Protein AF-0000000079122696 (afdb_homodimer)

Structure (mmCIF, N/CA/C/O backbone):
data_AF-0000000079122696-model_v1
#
loop_
_entity.id
_entity.type
_entity.pdbx_description
1 polymer 'Eph LBD domain-containing protein'
#
loop_
_atom_site.group_PDB
_atom_site.id
_atom_site.type_symbol
_atom_site.label_atom_id
_atom_site.label_alt_id
_atom_site.label_comp_id
_atom_site.label_asym_id
_atom_site.label_entity_id
_atom_site.label_seq_id
_atom_site.pdbx_PDB_ins_code
_atom_site.Cartn_x
_atom_site.Cartn_y
_atom_site.Cartn_z
_atom_site.occupancy
_atom_site.B_iso_or_equiv
_atom_site.auth_seq_id
_atom_site.auth_comp_id
_atom_site.auth_asym_id
_atom_site.auth_atom_id
_atom_site.pdbx_PDB_model_num
ATOM 1 N N . MET A 1 1 ? 26.297 6.941 8.219 1 24 1 MET A N 1
ATOM 2 C CA . MET A 1 1 ? 25.906 6.105 7.086 1 24 1 MET A CA 1
ATOM 3 C C . MET A 1 1 ? 24.516 6.5 6.582 1 24 1 MET A C 1
ATOM 5 O O . MET A 1 1 ? 23.547 6.477 7.336 1 24 1 MET A O 1
ATOM 9 N N . ASN A 1 2 ? 24.453 7.504 5.629 1 24.64 2 ASN A N 1
ATOM 10 C CA . ASN A 1 2 ? 23.391 8.242 4.957 1 24.64 2 ASN A CA 1
ATOM 11 C C . ASN A 1 2 ? 22.547 7.336 4.062 1 24.64 2 ASN A C 1
ATOM 13 O O . ASN A 1 2 ? 23 6.922 2.992 1 24.64 2 ASN A O 1
ATOM 17 N N . THR A 1 3 ? 22.078 6.203 4.34 1 30.48 3 THR A N 1
ATOM 18 C CA . THR A 1 3 ? 21.516 5.258 3.385 1 30.48 3 THR A CA 1
ATOM 19 C C . THR A 1 3 ? 20.531 5.957 2.447 1 30.48 3 THR A C 1
ATOM 21 O O . THR A 1 3 ? 19.328 5.977 2.701 1 30.48 3 THR A O 1
ATOM 24 N N . LYS A 1 4 ? 20.938 7.277 1.917 1 33.66 4 LYS A N 1
ATOM 25 C CA . LYS A 1 4 ? 20.25 7.809 0.749 1 33.66 4 LYS A CA 1
ATOM 26 C C . LYS A 1 4 ? 20.297 6.828 -0.418 1 33.66 4 LYS A C 1
ATOM 28 O O . LYS A 1 4 ? 21.359 6.641 -1.029 1 33.66 4 LYS A O 1
ATOM 33 N N . LEU A 1 5 ? 20.094 5.531 -0.487 1 34.66 5 LEU A N 1
ATOM 34 C CA . LEU A 1 5 ? 20.203 4.684 -1.671 1 34.66 5 LEU A CA 1
ATOM 35 C C . LEU A 1 5 ? 19.719 5.418 -2.912 1 34.66 5 LEU A C 1
ATOM 37 O O . LEU A 1 5 ? 18.625 6.004 -2.9 1 34.66 5 LEU A O 1
ATOM 41 N N . GLU A 1 6 ? 20.516 5.883 -3.822 1 36.12 6 GLU A N 1
ATOM 42 C CA . GLU A 1 6 ? 20.406 6.406 -5.18 1 36.12 6 GLU A CA 1
ATOM 43 C C . GLU A 1 6 ? 19.281 5.703 -5.945 1 36.12 6 GLU A C 1
ATOM 45 O O . GLU A 1 6 ? 19.547 4.844 -6.789 1 36.12 6 GLU A O 1
ATOM 50 N N . THR A 1 7 ? 18.547 4.723 -5.387 1 39.38 7 THR A N 1
ATOM 51 C CA . THR A 1 7 ? 17.781 3.887 -6.301 1 39.38 7 THR A CA 1
ATOM 52 C C . THR A 1 7 ? 17.047 4.742 -7.332 1 39.38 7 THR A C 1
ATOM 54 O O . THR A 1 7 ? 16.516 5.805 -7 1 39.38 7 THR A O 1
ATOM 57 N N . SER A 1 8 ? 17.625 4.914 -8.422 1 39.41 8 SER A N 1
ATOM 58 C CA . SER A 1 8 ? 16.875 5.336 -9.602 1 39.41 8 SER A CA 1
ATOM 59 C C . SER A 1 8 ? 15.383 5.109 -9.406 1 39.41 8 SER A C 1
ATOM 61 O O . SER A 1 8 ? 14.922 3.967 -9.367 1 39.41 8 SER A O 1
ATOM 63 N N . ASP A 1 9 ? 14.836 5.457 -8.352 1 46.56 9 ASP A N 1
ATOM 64 C CA . ASP A 1 9 ? 13.727 5.07 -7.488 1 46.56 9 ASP A CA 1
ATOM 65 C C . ASP A 1 9 ? 12.422 4.98 -8.281 1 46.56 9 ASP A C 1
ATOM 67 O O . ASP A 1 9 ? 11.836 6.008 -8.633 1 46.56 9 ASP A O 1
ATOM 71 N N . LEU A 1 10 ? 12.508 4.32 -9.414 1 51.16 10 LEU A N 1
ATOM 72 C CA . LEU A 1 10 ? 11.156 4.273 -9.961 1 51.16 10 LEU A CA 1
ATOM 73 C C . LEU A 1 10 ? 10.125 4.113 -8.844 1 51.16 10 LEU A C 1
ATOM 75 O O . LEU A 1 10 ? 9.93 3.01 -8.336 1 51.16 10 LEU A O 1
ATOM 79 N N . ARG A 1 11 ? 10.078 5.219 -8.016 1 61.59 11 ARG A N 1
ATOM 80 C CA . ARG A 1 11 ? 9.234 5.52 -6.867 1 61.59 11 ARG A CA 1
ATOM 81 C C . ARG A 1 11 ? 7.77 5.242 -7.18 1 61.59 11 ARG A C 1
ATOM 83 O O . ARG A 1 11 ? 7.383 5.148 -8.344 1 61.59 11 ARG A O 1
ATOM 90 N N . TRP A 1 12 ? 7.105 4.934 -6.242 1 83 12 TRP A N 1
ATOM 91 C CA . TRP A 1 12 ? 5.648 4.879 -6.348 1 83 12 TRP A CA 1
ATOM 92 C C . TRP A 1 12 ? 5.102 6.152 -6.98 1 83 12 TRP A C 1
ATOM 94 O O . TRP A 1 12 ? 5.703 7.223 -6.859 1 83 12 TRP A O 1
ATOM 104 N N . THR A 1 13 ? 4.113 5.941 -7.809 1 89.12 13 THR A N 1
ATOM 105 C CA . THR A 1 13 ? 3.357 7.105 -8.25 1 89.12 13 THR A CA 1
ATOM 106 C C . THR A 1 13 ? 2.521 7.676 -7.109 1 89.12 13 THR A C 1
ATOM 108 O O . THR A 1 13 ? 1.895 6.926 -6.359 1 89.12 13 THR A O 1
ATOM 111 N N . THR A 1 14 ? 2.625 8.969 -6.883 1 90.88 14 T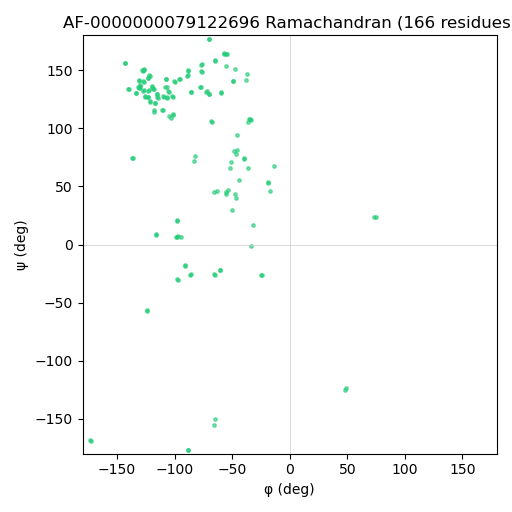HR A N 1
ATOM 112 C CA . THR A 1 14 ? 1.954 9.594 -5.746 1 90.88 14 THR A CA 1
ATOM 113 C C . THR A 1 14 ? 1.1 10.773 -6.203 1 90.88 14 THR A C 1
ATOM 115 O O . THR A 1 14 ? 1.348 11.352 -7.262 1 90.88 14 THR A O 1
ATOM 118 N N . HIS A 1 15 ? 0.07 10.953 -5.418 1 88.56 15 HIS A N 1
ATOM 119 C CA . HIS A 1 15 ? -0.655 12.219 -5.48 1 88.56 15 HIS A CA 1
ATOM 120 C C . HIS A 1 15 ? -0.627 12.93 -4.133 1 88.56 15 HIS A C 1
ATOM 122 O O . HIS A 1 15 ? -1.021 12.359 -3.113 1 88.56 15 HIS A O 1
ATOM 128 N N . PRO A 1 16 ? -0.394 14.172 -4.133 1 86.62 16 PRO A N 1
ATOM 129 C CA . PRO A 1 16 ? 0.23 14.914 -5.234 1 86.62 16 PRO A CA 1
ATOM 130 C C . PRO A 1 16 ? 1.605 14.359 -5.609 1 86.62 16 PRO A C 1
ATOM 132 O O . PRO A 1 16 ? 2.236 13.672 -4.805 1 86.62 16 PRO A O 1
ATOM 135 N N . ALA A 1 17 ? 2.105 14.773 -6.824 1 85 17 ALA A N 1
ATOM 136 C CA . ALA A 1 17 ? 3.395 14.297 -7.316 1 85 17 ALA A CA 1
ATOM 137 C C . ALA A 1 17 ? 4.539 15.156 -6.793 1 85 17 ALA A C 1
ATOM 139 O O . ALA A 1 17 ? 5.664 14.68 -6.637 1 85 17 ALA A O 1
ATOM 140 N N . GLU A 1 18 ? 4.223 16.453 -6.465 1 82.06 18 GLU A N 1
ATOM 141 C CA . GLU A 1 18 ? 5.32 17.359 -6.148 1 82.06 18 GLU A CA 1
ATOM 142 C C . GLU A 1 18 ? 5.137 17.984 -4.77 1 82.06 18 GLU A C 1
ATOM 144 O O . GLU A 1 18 ? 6.074 18.031 -3.969 1 82.06 18 GLU A O 1
ATOM 149 N N . ASP A 1 19 ? 4.023 18.656 -4.492 1 80.62 19 ASP A N 1
ATOM 150 C CA . ASP A 1 19 ? 3.809 19.359 -3.234 1 80.62 19 ASP A CA 1
ATOM 151 C C . ASP A 1 19 ? 2.432 19.047 -2.654 1 80.62 19 ASP A C 1
ATOM 153 O O . ASP A 1 19 ? 1.41 19.281 -3.303 1 80.62 19 ASP A O 1
ATOM 157 N N . PRO A 1 20 ? 2.494 18.688 -1.334 1 82.62 20 PRO A N 1
ATOM 158 C CA . PRO A 1 20 ? 3.596 18.188 -0.504 1 82.62 20 PRO A CA 1
ATOM 159 C C . PRO A 1 20 ? 4.258 16.953 -1.083 1 82.62 20 PRO A C 1
ATOM 161 O O . PRO A 1 20 ? 3.705 16.312 -1.988 1 82.62 20 PRO A O 1
ATOM 164 N N . GLN A 1 21 ? 5.457 16.672 -0.561 1 84.06 21 GLN A N 1
ATOM 165 C CA . GLN A 1 21 ? 6.215 15.547 -1.115 1 84.06 21 GLN A CA 1
ATOM 166 C C . GLN A 1 21 ? 6.078 14.305 -0.242 1 84.06 21 GLN A C 1
ATOM 168 O O . GLN A 1 21 ? 6.059 14.398 0.986 1 84.06 21 GLN A O 1
ATOM 173 N N . TRP A 1 22 ? 5.957 13.203 -0.912 1 89.56 22 TRP A N 1
ATOM 174 C CA . TRP A 1 22 ? 6.008 11.914 -0.226 1 89.56 22 TRP A CA 1
ATOM 175 C C . TRP A 1 22 ? 7.449 11.445 -0.062 1 89.56 22 TRP A C 1
ATOM 177 O O . TRP A 1 22 ? 8.258 11.562 -0.988 1 89.56 22 TRP A O 1
ATOM 187 N N . ASP A 1 23 ? 7.762 11.055 1.13 1 89.75 23 ASP A N 1
ATOM 188 C CA . ASP A 1 23 ? 9.016 10.352 1.385 1 89.75 23 ASP A CA 1
ATOM 189 C C . ASP A 1 23 ? 8.812 8.836 1.392 1 89.75 23 ASP A C 1
ATOM 191 O O . ASP A 1 23 ? 7.777 8.352 1.847 1 89.75 23 ASP A O 1
ATOM 195 N N . GLU A 1 24 ? 9.812 8.094 0.848 1 90.38 24 GLU A N 1
ATOM 196 C CA . GLU A 1 24 ? 9.719 6.641 0.801 1 90.38 24 GLU A CA 1
ATOM 197 C C . GLU A 1 24 ? 10.953 5.988 1.408 1 90.38 24 GLU A C 1
ATOM 199 O O . GLU A 1 24 ? 12.078 6.41 1.138 1 90.38 24 GLU A O 1
ATOM 204 N N . VAL A 1 25 ? 10.742 5.023 2.264 1 89.69 25 VAL A N 1
ATOM 205 C CA . VAL A 1 25 ? 11.781 4.133 2.779 1 89.69 25 VAL A CA 1
ATOM 206 C C . VAL A 1 25 ? 11.414 2.684 2.475 1 89.69 25 VAL A C 1
ATOM 208 O O . VAL A 1 25 ? 10.25 2.289 2.613 1 89.69 25 VAL A O 1
ATOM 211 N N . SER A 1 26 ? 12.43 1.938 1.954 1 90.12 26 SER A N 1
ATOM 212 C CA . SER A 1 26 ? 12.164 0.536 1.646 1 90.12 26 SER A CA 1
ATOM 213 C C . SER A 1 26 ? 13.211 -0.375 2.279 1 90.12 26 SER A C 1
ATOM 215 O O . SER A 1 26 ? 14.344 0.049 2.527 1 90.12 26 SER A O 1
ATOM 217 N N . GLY A 1 27 ? 12.758 -1.558 2.584 1 91.88 27 GLY A N 1
ATOM 218 C CA . GLY A 1 27 ? 13.641 -2.57 3.141 1 91.88 27 GLY A CA 1
ATOM 219 C C . GLY A 1 27 ? 12.977 -3.93 3.275 1 91.88 27 GLY A C 1
ATOM 220 O O . GLY A 1 27 ? 11.984 -4.211 2.604 1 91.88 27 GLY A O 1
ATOM 221 N N . LEU A 1 28 ? 13.711 -4.793 4.008 1 93.75 28 LEU A N 1
ATOM 222 C CA . LEU A 1 28 ? 13.18 -6.105 4.367 1 93.75 28 LEU A CA 1
ATOM 223 C C . LEU A 1 28 ? 12.828 -6.156 5.848 1 93.75 28 LEU A C 1
ATOM 225 O O . LEU A 1 28 ? 13.531 -5.594 6.684 1 93.75 28 LEU A O 1
ATOM 229 N N . ASP A 1 29 ? 11.742 -6.852 6.047 1 90.75 29 ASP A N 1
ATOM 230 C CA . ASP A 1 29 ? 11.422 -7.039 7.457 1 90.75 29 ASP A CA 1
ATOM 231 C C . ASP A 1 29 ? 12.102 -8.289 8.008 1 90.75 29 ASP A C 1
ATOM 233 O O . ASP A 1 29 ? 12.938 -8.906 7.332 1 90.75 29 ASP A O 1
ATOM 237 N N . ASP A 1 30 ? 11.859 -8.656 9.312 1 92.19 30 ASP A N 1
ATOM 238 C CA . ASP A 1 30 ? 12.516 -9.758 10.008 1 92.19 30 ASP A CA 1
ATOM 239 C C . ASP A 1 30 ? 12.227 -11.086 9.305 1 92.19 30 ASP A C 1
ATOM 241 O O . ASP A 1 30 ? 13.008 -12.039 9.422 1 92.19 30 ASP A O 1
ATOM 245 N N . GLU A 1 31 ? 11.156 -11.133 8.539 1 92.19 31 GLU A N 1
ATOM 246 C CA . GLU A 1 31 ? 10.773 -12.359 7.832 1 92.19 31 GLU A CA 1
ATOM 247 C C . GLU A 1 31 ? 11.242 -12.32 6.379 1 92.19 31 GLU A C 1
ATOM 249 O O . GLU A 1 31 ? 10.805 -13.133 5.562 1 92.19 31 GLU A O 1
ATOM 254 N N . GLN A 1 32 ? 11.984 -11.344 6.016 1 92 32 GLN A N 1
ATOM 255 C CA . GLN A 1 32 ? 12.594 -11.18 4.699 1 92 32 GLN A CA 1
ATOM 256 C C . GLN A 1 32 ? 11.555 -10.789 3.654 1 92 32 GLN A C 1
ATOM 258 O O . GLN A 1 32 ? 11.719 -11.078 2.469 1 92 32 GLN A O 1
ATOM 263 N N . ASN A 1 33 ? 10.484 -10.203 4.176 1 89.12 33 ASN A N 1
ATOM 264 C CA . ASN A 1 33 ? 9.516 -9.633 3.242 1 89.12 33 ASN A CA 1
ATOM 265 C C . ASN A 1 33 ? 9.859 -8.188 2.893 1 89.12 33 ASN A C 1
ATOM 267 O O . ASN A 1 33 ? 10.398 -7.457 3.719 1 89.12 33 ASN A O 1
ATOM 271 N N . SER A 1 34 ? 9.492 -7.836 1.695 1 90.25 34 SER A N 1
ATOM 272 C CA . SER A 1 34 ? 9.695 -6.453 1.271 1 90.25 34 SER A CA 1
ATOM 273 C C . SER A 1 34 ? 8.719 -5.516 1.975 1 90.25 34 SER A C 1
ATOM 275 O O . SER A 1 34 ? 7.52 -5.781 2.021 1 90.25 34 SER A O 1
ATOM 277 N N . VAL A 1 35 ? 9.328 -4.359 2.527 1 92.62 35 VAL A N 1
ATOM 278 C CA . VAL A 1 35 ? 8.523 -3.354 3.205 1 92.62 35 VAL A CA 1
ATOM 279 C C . VAL A 1 35 ? 8.859 -1.967 2.666 1 92.62 35 VAL A C 1
ATOM 281 O O . VAL A 1 35 ? 10.039 -1.646 2.457 1 92.62 35 VAL A O 1
ATOM 284 N N . ARG A 1 36 ? 7.828 -1.188 2.428 1 92.31 36 ARG A N 1
ATOM 285 C CA . ARG A 1 36 ? 8 0.202 2.018 1 92.31 36 ARG A CA 1
ATOM 286 C C . ARG A 1 36 ? 7.137 1.132 2.859 1 92.31 36 ARG A C 1
ATOM 288 O O . ARG A 1 36 ? 5.988 0.808 3.17 1 92.31 36 ARG A O 1
ATOM 295 N N . ILE A 1 37 ? 7.758 2.211 3.262 1 92.94 37 ILE A N 1
ATOM 296 C CA . ILE A 1 37 ? 7.031 3.213 4.031 1 92.94 37 ILE A CA 1
ATOM 297 C C . ILE A 1 37 ? 6.984 4.527 3.256 1 92.94 37 ILE A C 1
ATOM 299 O O . ILE A 1 37 ? 8.023 5.055 2.852 1 92.94 37 ILE A O 1
ATOM 303 N N . HIS A 1 38 ? 5.727 4.898 3.039 1 93.31 38 HIS A N 1
ATOM 304 C CA . HIS A 1 38 ? 5.508 6.23 2.482 1 93.31 38 HIS A CA 1
ATOM 305 C C . HIS A 1 38 ? 4.992 7.195 3.543 1 93.31 38 HIS A C 1
ATOM 307 O O . HIS A 1 38 ? 4.051 6.875 4.273 1 93.31 38 HIS A O 1
ATOM 313 N N . GLU A 1 39 ? 5.656 8.391 3.582 1 91.06 39 GLU A N 1
ATOM 314 C CA . GLU A 1 39 ? 5.254 9.375 4.574 1 91.06 39 GLU A CA 1
ATOM 315 C C . GLU A 1 39 ? 5.055 10.75 3.936 1 91.06 39 GLU A C 1
ATOM 317 O O . GLU A 1 39 ? 5.82 11.148 3.053 1 91.06 39 GLU A O 1
ATOM 322 N N . ILE A 1 40 ? 3.994 11.375 4.48 1 88 40 ILE A N 1
ATOM 323 C CA . ILE A 1 40 ? 3.75 12.734 4.016 1 88 40 ILE A CA 1
ATOM 324 C C . ILE A 1 40 ? 3.318 13.609 5.188 1 88 40 ILE A C 1
ATOM 326 O O . ILE A 1 40 ? 2.541 13.172 6.039 1 88 40 ILE A O 1
ATOM 330 N N . CYS A 1 41 ? 3.916 14.75 5.262 1 85.56 41 CYS A N 1
ATOM 331 C CA . CYS A 1 41 ? 3.609 15.727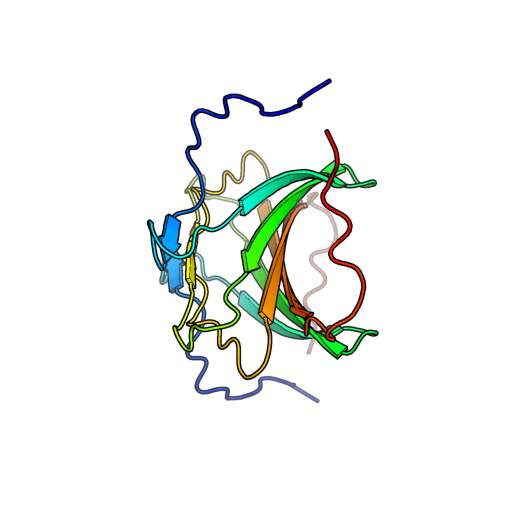 6.301 1 85.56 41 CYS A CA 1
ATOM 332 C C . CYS A 1 41 ? 2.889 16.938 5.715 1 85.56 41 CYS A C 1
ATOM 334 O O . CYS A 1 41 ? 3.414 17.609 4.824 1 85.56 41 CYS A O 1
ATOM 336 N N . THR A 1 42 ? 1.687 17.094 6.145 1 81.06 42 THR A N 1
ATOM 337 C CA . THR A 1 42 ? 0.894 18.172 5.574 1 81.06 42 THR A CA 1
ATOM 338 C C . THR A 1 42 ? 0.13 18.922 6.664 1 81.06 42 THR A C 1
ATOM 340 O O . THR A 1 42 ? -1.101 18.859 6.715 1 81.06 42 THR A O 1
ATOM 343 N N . PRO A 1 43 ? 0.73 19.734 7.449 1 76.06 43 PRO A N 1
ATOM 344 C CA . PRO A 1 43 ? 0.04 20.422 8.539 1 76.06 43 PRO A CA 1
ATOM 345 C C . PRO A 1 43 ? -1.013 21.422 8.031 1 76.06 43 PRO A C 1
ATOM 347 O O . PRO A 1 43 ? -2.002 21.672 8.719 1 76.06 43 PRO A O 1
ATOM 350 N N . ASP A 1 44 ? -0.853 21.906 6.859 1 74.38 44 ASP A N 1
ATOM 351 C CA . ASP A 1 44 ? -1.722 22.984 6.402 1 74.38 44 ASP A CA 1
ATOM 352 C C . ASP A 1 44 ? -2.572 22.547 5.215 1 74.38 44 ASP A C 1
ATOM 354 O O . ASP A 1 44 ? -3.242 23.359 4.582 1 74.38 44 ASP A O 1
ATOM 358 N N . SER A 1 45 ? -2.461 21.266 4.977 1 70.88 45 SER A N 1
ATOM 359 C CA . SER A 1 45 ? -3.154 20.875 3.748 1 70.88 45 SER A CA 1
ATOM 360 C C . SER A 1 45 ? -4.281 19.891 4.035 1 70.88 45 SER A C 1
ATOM 362 O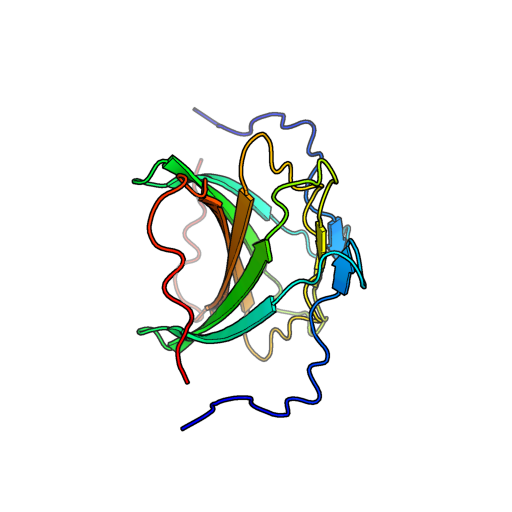 O . SER A 1 45 ? -4.16 19.047 4.918 1 70.88 45 SER A O 1
ATOM 364 N N . ALA A 1 46 ? -5.43 20.219 3.398 1 65.75 46 ALA A N 1
ATOM 365 C CA . ALA A 1 46 ? -6.57 19.312 3.49 1 65.75 46 ALA A CA 1
ATOM 366 C C . ALA A 1 46 ? -6.656 18.422 2.258 1 65.75 46 ALA A C 1
ATOM 368 O O . ALA A 1 46 ? -7.684 17.781 2.02 1 65.75 46 ALA A O 1
ATOM 369 N N . ASP A 1 47 ? -5.617 18.312 1.616 1 74.06 47 ASP A N 1
ATOM 370 C CA . ASP A 1 47 ? -5.688 17.609 0.334 1 74.06 47 ASP A CA 1
ATOM 371 C C . ASP A 1 47 ? -5.777 16.094 0.532 1 74.06 47 ASP A C 1
ATOM 373 O O . ASP A 1 47 ? -5.438 15.586 1.601 1 74.06 47 ASP A O 1
ATOM 377 N N . SER A 1 48 ? -6.363 15.492 -0.547 1 80.56 48 SER A N 1
ATOM 378 C CA . SER A 1 48 ? -6.426 14.039 -0.592 1 80.56 48 SER A CA 1
ATOM 379 C C . SER A 1 48 ? -5.184 13.453 -1.256 1 80.56 48 SER A C 1
ATOM 381 O O . SER A 1 48 ? -4.59 14.078 -2.141 1 80.56 48 SER A O 1
ATOM 383 N N . TYR A 1 49 ? -4.844 12.336 -0.724 1 88.25 49 TYR A N 1
ATOM 384 C CA . TYR A 1 49 ? -3.625 11.68 -1.183 1 88.25 49 TYR A CA 1
ATOM 385 C C . TYR A 1 49 ? -3.92 10.281 -1.711 1 88.25 49 TYR A C 1
ATOM 387 O O . TYR A 1 49 ? -4.906 9.656 -1.316 1 88.25 49 TYR A O 1
ATOM 395 N N . TRP A 1 50 ? -3.127 9.945 -2.754 1 90.75 50 TRP A N 1
ATOM 396 C CA . TRP A 1 50 ? -3.145 8.539 -3.123 1 90.75 50 TRP A CA 1
ATOM 397 C C . TRP A 1 50 ? -1.758 8.07 -3.553 1 90.75 50 TRP A C 1
ATOM 399 O O . TRP A 1 50 ? -0.907 8.883 -3.918 1 90.75 50 TRP A O 1
ATOM 409 N N . LEU A 1 51 ? -1.568 6.77 -3.42 1 92.06 51 LEU A N 1
ATOM 410 C CA . LEU A 1 51 ? -0.348 6.094 -3.846 1 92.06 51 LEU A CA 1
ATOM 411 C C . LEU A 1 51 ? -0.66 4.988 -4.848 1 92.06 51 LEU A C 1
ATOM 413 O O . LEU A 1 51 ? -1.686 4.312 -4.734 1 92.06 51 LEU A O 1
ATOM 417 N N . ARG A 1 52 ? 0.226 4.832 -5.805 1 92.44 52 ARG A N 1
ATOM 418 C CA . ARG A 1 52 ? 0.206 3.688 -6.711 1 92.44 52 ARG A CA 1
ATOM 419 C C . ARG A 1 52 ? 1.53 2.934 -6.672 1 92.44 52 ARG A C 1
ATOM 421 O O . ARG A 1 52 ? 2.598 3.531 -6.828 1 92.44 52 ARG A O 1
ATOM 428 N N . THR A 1 53 ? 1.331 1.632 -6.438 1 91.19 53 THR A N 1
ATOM 429 C CA . THR A 1 53 ? 2.537 0.813 -6.391 1 91.19 53 THR A CA 1
ATOM 430 C C . THR A 1 53 ? 3.23 0.792 -7.746 1 91.19 53 THR A C 1
ATOM 432 O O . THR A 1 53 ? 2.604 1.061 -8.773 1 91.19 53 THR A O 1
ATOM 435 N N . ARG A 1 54 ? 4.496 0.474 -7.621 1 87.88 54 ARG A N 1
ATOM 436 C CA . ARG A 1 54 ? 5.137 0.067 -8.867 1 87.88 54 ARG A CA 1
ATOM 437 C C . ARG A 1 54 ? 4.621 -1.291 -9.328 1 87.88 54 ARG A C 1
ATOM 439 O O . ARG A 1 54 ? 3.793 -1.91 -8.656 1 87.88 54 ARG A O 1
ATOM 446 N N . TRP A 1 55 ? 5.16 -1.606 -10.5 1 87.81 55 TRP A N 1
ATOM 447 C CA . TRP A 1 55 ? 4.855 -2.967 -10.93 1 87.81 55 TRP A CA 1
ATOM 448 C C . TRP A 1 55 ? 5.359 -3.986 -9.914 1 87.81 55 TRP A C 1
ATOM 450 O O . TRP A 1 55 ? 6.508 -3.912 -9.469 1 87.81 55 TRP A O 1
ATOM 460 N N . ILE A 1 56 ? 4.445 -4.945 -9.539 1 85.31 56 ILE A N 1
ATOM 461 C CA . ILE A 1 56 ? 4.777 -5.973 -8.555 1 85.31 56 ILE A CA 1
ATOM 462 C C . ILE A 1 56 ? 5.082 -7.289 -9.273 1 85.31 56 ILE A C 1
ATOM 464 O O . ILE A 1 56 ? 4.18 -7.926 -9.82 1 85.31 56 ILE A O 1
ATOM 468 N N . PRO A 1 57 ? 6.332 -7.609 -9.172 1 77 57 PRO A N 1
ATOM 469 C CA . PRO A 1 57 ? 6.691 -8.867 -9.828 1 77 57 PRO A CA 1
ATOM 470 C C . PRO A 1 57 ? 6.277 -10.094 -9.023 1 77 57 PRO A C 1
ATOM 472 O O . PRO A 1 57 ? 6.395 -10.102 -7.797 1 77 57 PRO A O 1
ATOM 475 N N . ARG A 1 58 ? 5.707 -11.141 -9.57 1 74.81 58 ARG A N 1
ATOM 476 C CA . ARG A 1 58 ? 5.312 -12.359 -8.867 1 74.81 58 ARG A CA 1
ATOM 477 C C . ARG A 1 58 ? 6.438 -13.383 -8.875 1 74.81 58 ARG A C 1
ATOM 479 O O . ARG A 1 58 ? 6.488 -14.266 -8.008 1 74.81 58 ARG A O 1
ATOM 486 N N . GLY A 1 59 ? 7.371 -13.156 -9.805 1 74.69 59 GLY A N 1
ATOM 487 C CA . GLY A 1 59 ? 8.344 -14.227 -9.961 1 74.69 59 GLY A CA 1
ATOM 488 C C . GLY A 1 59 ? 7.715 -15.602 -10.062 1 74.69 59 GLY A C 1
ATOM 489 O O . GLY A 1 59 ? 6.84 -15.828 -10.898 1 74.69 59 GLY A O 1
ATOM 490 N N . ALA A 1 60 ? 8.164 -16.547 -9.156 1 76.31 60 ALA A N 1
ATOM 491 C CA . ALA A 1 60 ? 7.66 -17.922 -9.148 1 76.31 60 ALA A CA 1
ATOM 492 C C . ALA A 1 60 ? 6.508 -18.078 -8.164 1 76.31 60 ALA A C 1
ATOM 494 O O . ALA A 1 60 ? 5.973 -19.172 -8 1 76.31 60 ALA A O 1
ATOM 495 N N . ALA A 1 61 ? 6.098 -17.047 -7.637 1 81.44 61 ALA A N 1
ATOM 496 C CA . ALA A 1 61 ? 5.078 -17.141 -6.598 1 81.44 61 ALA A CA 1
ATOM 497 C C . ALA A 1 61 ? 3.701 -17.406 -7.199 1 81.44 61 ALA A C 1
ATOM 499 O O . ALA A 1 61 ? 3.398 -16.938 -8.305 1 81.44 61 ALA A O 1
ATOM 500 N N . THR A 1 62 ? 2.922 -18.094 -6.469 1 83.75 62 THR A N 1
ATOM 501 C CA . THR A 1 62 ? 1.559 -18.375 -6.898 1 83.75 62 THR A CA 1
ATOM 502 C C . THR A 1 62 ? 0.575 -17.391 -6.285 1 83.75 62 THR A C 1
ATOM 504 O O . THR A 1 62 ? -0.496 -17.141 -6.84 1 83.75 62 THR A O 1
ATOM 507 N N . THR A 1 63 ? 0.952 -16.922 -5.066 1 88.12 63 THR A N 1
ATOM 508 C CA . THR A 1 63 ? 0.083 -15.961 -4.387 1 88.12 63 THR A CA 1
ATOM 509 C C . THR A 1 63 ? 0.88 -14.75 -3.906 1 88.12 63 THR A C 1
ATOM 511 O O . THR A 1 63 ? 1.993 -14.898 -3.398 1 88.12 63 THR A O 1
ATOM 514 N N . LEU A 1 64 ? 0.304 -13.625 -4.168 1 89.31 64 LEU A N 1
ATOM 515 C CA . LEU A 1 64 ? 0.879 -12.375 -3.678 1 89.31 64 LEU A CA 1
ATOM 516 C C . LEU A 1 64 ? -0.051 -11.711 -2.668 1 89.31 64 LEU A C 1
ATOM 518 O O . LEU A 1 64 ? -1.248 -11.562 -2.926 1 89.31 64 LEU A O 1
ATOM 522 N N . TYR A 1 65 ? 0.527 -11.414 -1.481 1 91.69 65 TYR A N 1
ATOM 523 C CA . TYR A 1 65 ? -0.16 -10.641 -0.457 1 91.69 65 TYR A CA 1
ATOM 524 C C . TYR A 1 65 ? 0.462 -9.25 -0.314 1 91.69 65 TYR A C 1
ATOM 526 O O . TYR A 1 65 ? 1.684 -9.125 -0.206 1 91.69 65 TYR A O 1
ATOM 534 N N . VAL A 1 66 ? -0.389 -8.289 -0.402 1 93.06 66 VAL A N 1
ATOM 535 C CA . VAL A 1 66 ? 0.033 -6.918 -0.136 1 93.06 66 VAL A CA 1
ATOM 536 C C . VAL A 1 66 ? -0.732 -6.367 1.064 1 93.06 66 VAL A C 1
ATOM 538 O O . VAL A 1 66 ? -1.949 -6.176 0.999 1 93.06 66 VAL A O 1
ATOM 541 N N . GLU A 1 67 ? -0.041 -6.078 2.121 1 93.56 67 GLU A N 1
ATOM 542 C CA . GLU A 1 67 ? -0.625 -5.484 3.318 1 93.56 67 GLU A CA 1
ATOM 543 C C . GLU A 1 67 ? -0.32 -3.99 3.396 1 93.56 67 GLU A C 1
ATOM 545 O O . GLU A 1 67 ? 0.84 -3.582 3.311 1 93.56 67 GLU A O 1
ATOM 550 N N . ILE A 1 68 ? -1.352 -3.246 3.568 1 93.62 68 ILE A N 1
ATOM 551 C CA . ILE A 1 68 ? -1.205 -1.798 3.646 1 93.62 68 ILE A CA 1
ATOM 552 C C . ILE A 1 68 ? -1.748 -1.296 4.984 1 93.62 68 ILE A C 1
ATOM 554 O O . ILE A 1 68 ? -2.896 -1.573 5.336 1 93.62 68 ILE A O 1
ATOM 558 N N . ARG A 1 69 ? -0.94 -0.628 5.715 1 93.81 69 ARG A N 1
ATOM 559 C CA . ARG A 1 69 ? -1.302 -0.037 7 1 93.81 69 ARG A CA 1
ATOM 560 C C . ARG A 1 69 ? -1.22 1.484 6.945 1 93.81 69 ARG A C 1
ATOM 562 O O . ARG A 1 69 ? -0.227 2.041 6.473 1 93.81 69 ARG A O 1
ATOM 569 N N . PHE A 1 70 ? -2.277 2.051 7.383 1 91.75 70 PHE A N 1
ATOM 570 C CA . PHE A 1 70 ? -2.324 3.508 7.434 1 91.75 70 PHE A CA 1
ATOM 571 C C . PHE A 1 70 ? -2.215 4 8.875 1 91.75 70 PHE A C 1
ATOM 573 O O . PHE A 1 70 ? -2.982 3.58 9.742 1 91.75 70 PHE A O 1
ATOM 580 N N . VAL A 1 71 ? -1.305 4.848 9.102 1 89.94 71 VAL A N 1
ATOM 581 C CA . VAL A 1 71 ? -1.128 5.449 10.422 1 89.94 71 VAL A CA 1
ATOM 582 C C . VAL A 1 71 ? -1.157 6.973 10.297 1 89.94 71 VAL A C 1
ATOM 584 O O . VAL A 1 71 ? -0.443 7.551 9.477 1 89.94 71 VAL A O 1
ATOM 587 N N . GLN A 1 72 ? -2.029 7.523 11.109 1 87.5 72 GLN A N 1
ATOM 588 C CA . GLN A 1 72 ? -2.092 8.984 11.188 1 87.5 72 GLN A CA 1
ATOM 589 C C . GLN A 1 72 ? -1.499 9.492 12.5 1 87.5 72 GLN A C 1
ATOM 591 O O . GLN A 1 72 ? -1.701 8.891 13.555 1 87.5 72 GLN A O 1
ATOM 596 N N . SER A 1 73 ? -0.731 10.523 12.258 1 85.5 73 SER A N 1
ATOM 597 C CA . SER A 1 73 ? -0.157 11.148 13.445 1 85.5 73 SER A CA 1
ATOM 598 C C . SER A 1 73 ? -0.433 12.648 13.461 1 85.5 73 SER A C 1
ATOM 600 O O . SER A 1 73 ? -0.716 13.25 12.422 1 85.5 73 SER A O 1
ATOM 602 N N . HIS A 1 74 ? -0.71 13.008 14.742 1 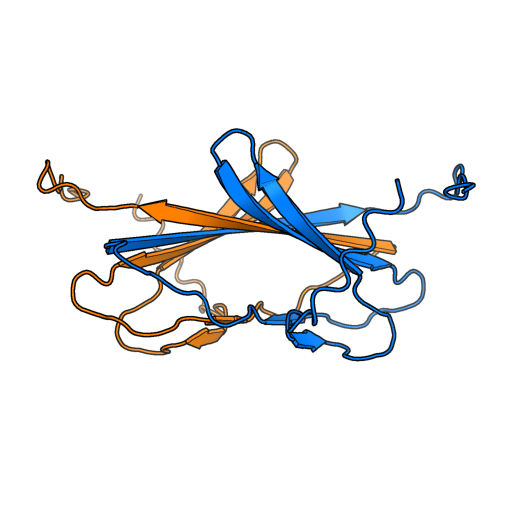80.5 74 HIS A N 1
ATOM 603 C CA . HIS A 1 74 ? -0.894 14.438 14.945 1 80.5 74 HIS A CA 1
ATOM 604 C C . HIS A 1 74 ? 0.322 15.062 15.625 1 80.5 74 HIS A C 1
ATOM 606 O O . HIS A 1 74 ? 0.927 14.445 16.5 1 80.5 74 HIS A O 1
ATOM 612 N N . ALA A 1 75 ? 0.969 15.812 14.883 1 59.75 75 ALA A N 1
ATOM 613 C CA . ALA A 1 75 ? 1.997 16.562 15.594 1 59.75 75 ALA A CA 1
ATOM 614 C C . ALA A 1 75 ? 1.43 17.219 16.859 1 59.75 75 ALA A C 1
ATOM 616 O O . ALA A 1 75 ? 0.451 17.953 16.781 1 59.75 75 ALA A O 1
ATOM 617 N N . ASP A 1 76 ? 1.292 16.547 17.891 1 51.06 76 ASP A N 1
ATOM 618 C CA . ASP A 1 76 ? 1.279 17.516 18.984 1 51.06 76 ASP A CA 1
ATOM 619 C C . ASP A 1 76 ? 2.271 18.656 18.719 1 51.06 76 ASP A C 1
ATOM 621 O O . ASP A 1 76 ? 3.236 18.469 17.969 1 51.06 76 ASP A O 1
ATOM 625 N N . THR A 1 77 ? 2.027 20 19.031 1 41.88 77 THR A N 1
ATOM 626 C CA . THR A 1 77 ? 3.039 21 19.328 1 41.88 77 THR A CA 1
ATOM 627 C C . THR A 1 77 ? 4.309 20.344 19.859 1 41.88 77 THR A C 1
ATOM 629 O O . THR A 1 77 ? 5.199 21.031 20.375 1 41.88 77 THR A O 1
ATOM 632 N N . GLN A 1 78 ? 4.414 19.266 20.453 1 42.56 78 GLN A N 1
ATOM 633 C CA . GLN A 1 78 ? 5.688 19.141 21.156 1 42.56 78 GLN A CA 1
ATOM 634 C C . GLN A 1 78 ? 6.855 19.109 20.172 1 42.56 78 GLN A C 1
ATOM 636 O O . GLN A 1 78 ? 6.66 18.984 18.969 1 42.56 78 GLN A O 1
ATOM 641 N N . THR A 1 79 ? 8.383 18.234 20.516 1 39.44 79 THR A N 1
ATOM 642 C CA . THR A 1 79 ? 9.766 18.547 20.172 1 39.44 79 THR A CA 1
ATOM 643 C C . THR A 1 79 ? 10.094 18.094 18.75 1 39.44 79 THR A C 1
ATOM 645 O O . THR A 1 79 ? 10.055 16.906 18.453 1 39.44 79 THR A O 1
ATOM 648 N N . ARG A 1 80 ? 9.695 18.609 17.672 1 37.69 80 ARG A N 1
ATOM 649 C CA . ARG A 1 80 ? 10.43 18.656 16.406 1 37.69 80 ARG A CA 1
ATOM 650 C C . ARG A 1 80 ? 11.922 18.422 16.641 1 37.69 80 ARG A C 1
ATOM 652 O O . ARG A 1 80 ? 12.641 19.344 17.047 1 37.69 80 ARG A O 1
ATOM 659 N N . ARG A 1 81 ? 12.422 17.312 17.328 1 36.66 81 ARG A N 1
ATOM 660 C CA . ARG A 1 81 ? 13.875 17.344 17.281 1 36.66 81 ARG A CA 1
ATOM 661 C C . ARG A 1 81 ? 14.391 17.109 15.867 1 36.66 81 ARG A C 1
ATOM 663 O O . ARG A 1 81 ? 13.984 16.156 15.195 1 36.66 81 ARG A O 1
ATOM 670 N N . PRO A 1 82 ? 14.867 18.141 15.164 1 36.91 82 PRO A N 1
ATOM 671 C CA . PRO A 1 82 ? 15.594 18.078 13.898 1 36.91 82 PRO A CA 1
ATOM 672 C C . PRO A 1 82 ? 16.469 16.828 13.797 1 36.91 82 PRO A C 1
ATOM 674 O O . PRO A 1 82 ? 17.062 16.391 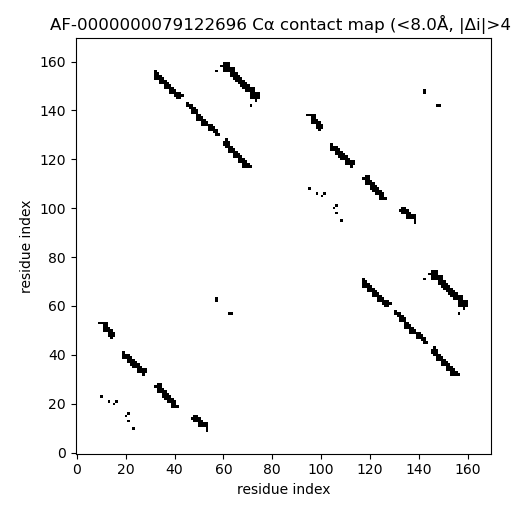14.789 1 36.91 82 PRO A O 1
ATOM 677 N N . ILE A 1 83 ? 16.094 15.867 12.992 1 33.78 83 ILE A N 1
ATOM 678 C CA . ILE A 1 83 ? 17.172 14.914 12.703 1 33.78 83 ILE A CA 1
ATOM 679 C C . ILE A 1 83 ? 18.484 15.664 12.523 1 33.78 83 ILE A C 1
ATOM 681 O O . ILE A 1 83 ? 18.625 16.469 11.594 1 33.78 83 ILE A O 1
ATOM 685 N N . THR A 1 84 ? 19.047 16.141 13.547 1 30.34 84 THR A N 1
ATOM 686 C CA . THR A 1 84 ? 20.391 16.703 13.539 1 30.34 84 THR A CA 1
ATOM 687 C C . THR A 1 84 ? 21.375 15.711 12.914 1 30.34 84 THR A C 1
ATOM 689 O O . THR A 1 84 ? 21.516 14.586 13.383 1 30.34 84 THR A O 1
ATOM 692 N N . GLY A 1 85 ? 21.266 15.359 11.547 1 23.91 85 GLY A N 1
ATOM 693 C CA . GLY A 1 85 ? 22.625 15.195 11.086 1 23.91 85 GLY A CA 1
ATOM 694 C C . GLY A 1 85 ? 23.406 16.5 11.055 1 23.91 85 GLY A C 1
ATOM 695 O O . GLY A 1 85 ? 22.828 17.578 11.023 1 23.91 85 GLY A O 1
ATOM 696 N N . MET B 1 1 ? -21.578 -16.047 9.82 1 23.31 1 MET B N 1
ATOM 697 C CA . MET B 1 1 ? -21.562 -14.609 9.562 1 23.31 1 MET B CA 1
ATOM 698 C C . MET B 1 1 ? -20.594 -14.273 8.43 1 23.31 1 MET B C 1
ATOM 700 O O . MET B 1 1 ? -19.406 -14.625 8.492 1 23.31 1 MET B O 1
ATOM 704 N N . ASN B 1 2 ? -21.094 -14.312 7.16 1 24.17 2 ASN B N 1
ATOM 705 C CA . ASN B 1 2 ? -20.531 -14.125 5.828 1 24.17 2 ASN B CA 1
ATOM 706 C C . ASN B 1 2 ? -20 -12.703 5.645 1 24.17 2 ASN B C 1
ATOM 708 O O . ASN B 1 2 ? -20.766 -11.766 5.469 1 24.17 2 ASN B O 1
ATOM 712 N N . THR B 1 3 ? -19.281 -12.07 6.457 1 29.88 3 THR B N 1
ATOM 713 C CA . THR B 1 3 ? -18.969 -10.648 6.371 1 29.88 3 THR B CA 1
ATOM 714 C C . THR B 1 3 ? -18.547 -10.273 4.953 1 29.88 3 THR B C 1
ATOM 716 O O . THR B 1 3 ? -17.359 -10.242 4.645 1 29.88 3 THR B O 1
ATOM 719 N N . LYS B 1 4 ? -19.297 -10.906 3.865 1 33.75 4 LYS B N 1
ATOM 720 C CA . LYS B 1 4 ? -19.203 -10.289 2.545 1 33.75 4 LYS B CA 1
ATOM 721 C C . LYS B 1 4 ? -19.594 -8.812 2.598 1 33.75 4 LYS B C 1
ATOM 723 O O . LYS B 1 4 ? -20.766 -8.477 2.736 1 33.75 4 LYS B O 1
ATOM 728 N N . LEU B 1 5 ? -19.25 -7.914 3.5 1 34.34 5 LEU B N 1
ATOM 729 C CA . LEU B 1 5 ? -19.703 -6.527 3.486 1 34.34 5 LEU B CA 1
ATOM 730 C C . LEU B 1 5 ? -19.844 -6.016 2.057 1 34.34 5 LEU B C 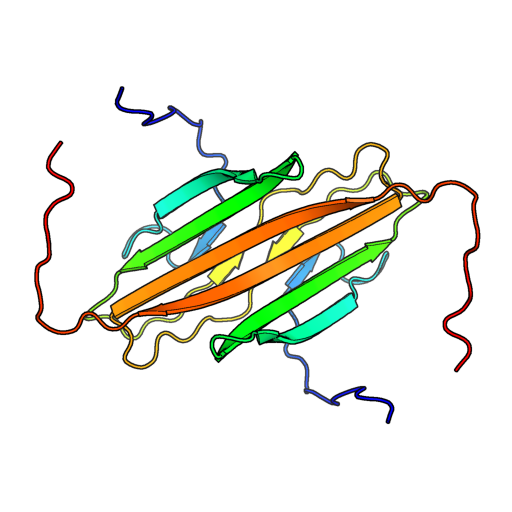1
ATOM 732 O O . LEU B 1 5 ? -18.969 -6.234 1.221 1 34.34 5 LEU B O 1
ATOM 736 N N . GLU B 1 6 ? -21.016 -5.824 1.549 1 36.16 6 GLU B N 1
ATOM 737 C CA . GLU B 1 6 ? -21.453 -5.09 0.365 1 36.16 6 GLU B CA 1
ATOM 738 C C . GLU B 1 6 ? -20.547 -3.891 0.091 1 36.16 6 GLU B C 1
ATOM 740 O O . GLU B 1 6 ? -20.781 -2.803 0.623 1 36.16 6 GLU B O 1
ATOM 745 N N . THR B 1 7 ? -19.359 -3.803 0.644 1 39.22 7 THR B N 1
ATOM 746 C CA . THR B 1 7 ? -18.672 -2.52 0.54 1 39.22 7 THR B CA 1
ATOM 747 C C . THR B 1 7 ? -18.766 -1.977 -0.884 1 39.22 7 THR B C 1
ATOM 749 O O . THR B 1 7 ? -18.5 -2.703 -1.848 1 39.22 7 THR B O 1
ATOM 752 N N . SER B 1 8 ? -19.828 -1.385 -1.218 1 38.81 8 SER B N 1
ATOM 753 C CA . SER B 1 8 ? -19.781 -0.484 -2.365 1 38.81 8 SER B CA 1
ATOM 754 C C . SER B 1 8 ? -18.344 -0.16 -2.758 1 38.81 8 SER B C 1
ATOM 756 O O . SER B 1 8 ? -17.578 0.394 -1.958 1 38.81 8 SER B O 1
ATOM 758 N N . ASP B 1 9 ? -17.625 -1.039 -3.229 1 46.09 9 ASP B N 1
ATOM 759 C CA . ASP B 1 9 ? -16.203 -1.379 -3.24 1 46.09 9 ASP B CA 1
ATOM 760 C C . ASP B 1 9 ? -15.352 -0.174 -3.639 1 46.09 9 ASP B C 1
ATOM 762 O O . ASP B 1 9 ? -15.117 0.061 -4.824 1 46.09 9 ASP B O 1
ATOM 766 N N . LEU B 1 10 ? -15.812 1.025 -3.326 1 51 10 LEU B N 1
ATOM 767 C CA . LEU B 1 10 ? -14.812 1.96 -3.834 1 51 10 LEU B CA 1
ATOM 768 C C . LEU B 1 10 ? -13.398 1.486 -3.496 1 51 10 LEU B C 1
ATOM 770 O O . LEU B 1 10 ? -12.852 1.847 -2.451 1 51 10 LEU B O 1
ATOM 774 N N . ARG B 1 11 ? -13.172 0.194 -3.967 1 61.69 11 ARG B N 1
ATOM 775 C CA . ARG B 1 11 ? -11.984 -0.652 -3.893 1 61.69 11 ARG B CA 1
ATOM 776 C C . ARG B 1 11 ? -10.773 0.052 -4.488 1 61.69 11 ARG B C 1
ATOM 778 O O . ARG B 1 11 ? -10.914 1.057 -5.191 1 61.69 11 ARG B O 1
ATOM 785 N N . TRP B 1 12 ? -9.734 -0.303 -4.051 1 83.31 12 TRP B N 1
ATOM 786 C CA . TRP B 1 12 ? -8.484 0.104 -4.695 1 83.31 12 TRP B CA 1
ATOM 787 C C . TRP B 1 12 ? -8.539 -0.155 -6.199 1 83.31 12 TRP B C 1
ATOM 789 O O . TRP B 1 12 ? -9.242 -1.061 -6.652 1 83.31 12 TRP B O 1
ATOM 799 N N . THR B 1 13 ? -7.977 0.781 -6.914 1 89.06 13 THR B N 1
ATOM 800 C CA . THR B 1 13 ? -7.742 0.501 -8.328 1 89.06 13 THR B CA 1
ATOM 801 C C . THR B 1 13 ? -6.641 -0.54 -8.492 1 89.06 13 THR B C 1
ATOM 803 O O . THR B 1 13 ? -5.609 -0.476 -7.82 1 89.06 13 THR B O 1
ATOM 806 N N . THR B 1 14 ? -6.914 -1.581 -9.273 1 90.81 14 THR B N 1
ATOM 807 C CA . THR B 1 14 ? -5.969 -2.684 -9.406 1 90.81 14 THR B CA 1
ATOM 808 C C . THR B 1 14 ? -5.648 -2.943 -10.875 1 90.81 14 THR B C 1
ATOM 810 O O . THR B 1 14 ? -6.434 -2.594 -11.758 1 90.81 14 THR B O 1
ATOM 813 N N . HIS B 1 15 ? -4.445 -3.422 -11.031 1 88.44 15 HIS B N 1
ATOM 814 C CA . HIS B 1 15 ? -4.086 -4.047 -12.297 1 88.44 15 HIS B CA 1
ATOM 815 C C . HIS B 1 15 ? -3.684 -5.504 -12.094 1 88.44 15 HIS B C 1
ATOM 817 O O . HIS B 1 15 ? -2.787 -5.801 -11.305 1 88.44 15 HIS B O 1
ATOM 823 N N . PRO B 1 16 ? -4.137 -6.371 -12.93 1 86.19 16 PRO B N 1
ATOM 824 C CA . PRO B 1 16 ? -5.309 -6.164 -13.789 1 86.19 16 PRO B CA 1
ATOM 825 C C . PRO B 1 16 ? -6.562 -5.824 -12.992 1 86.19 16 PRO B C 1
ATOM 827 O O . PRO B 1 16 ? -6.633 -6.102 -11.789 1 86.19 16 PRO B O 1
ATOM 830 N N . ALA B 1 17 ? -7.617 -5.281 -13.719 1 84.88 17 ALA B N 1
ATOM 831 C CA . ALA B 1 17 ? -8.867 -4.879 -13.078 1 84.88 17 ALA B CA 1
ATOM 832 C C . ALA B 1 17 ? -9.828 -6.059 -12.961 1 84.88 17 ALA B C 1
ATOM 834 O O . ALA B 1 17 ? -10.656 -6.105 -12.047 1 84.88 17 ALA B O 1
ATOM 835 N N . GLU B 1 18 ? -9.656 -7.062 -13.867 1 81.88 18 GLU B N 1
ATOM 836 C CA . GLU B 1 18 ? -10.68 -8.109 -13.914 1 81.88 18 GLU B CA 1
ATOM 837 C C . GLU B 1 18 ? -10.062 -9.484 -13.711 1 81.88 18 GLU B C 1
ATOM 839 O O . GLU B 1 18 ? -10.555 -10.281 -12.906 1 81.88 18 GLU B O 1
ATOM 844 N N . ASP B 1 19 ? -9.102 -9.922 -14.516 1 80.62 19 ASP B N 1
ATOM 845 C CA . ASP B 1 19 ? -8.531 -11.266 -14.445 1 80.62 19 ASP B CA 1
ATOM 846 C C . ASP B 1 19 ? -7.004 -11.211 -14.5 1 80.62 19 ASP B C 1
ATOM 848 O O . ASP B 1 19 ? -6.43 -10.695 -15.461 1 80.62 19 ASP B O 1
ATOM 852 N N . PRO B 1 20 ? -6.41 -11.945 -13.516 1 82.44 20 PRO B N 1
ATOM 853 C CA . PRO B 1 20 ? -6.926 -12.445 -12.234 1 82.44 20 PRO B CA 1
ATOM 854 C C . PRO B 1 20 ? -7.496 -11.336 -11.352 1 82.44 20 PRO B C 1
ATOM 856 O O . PRO B 1 20 ? -7.266 -10.156 -11.617 1 82.44 20 PRO B O 1
ATOM 859 N N . GLN B 1 21 ? -8.266 -11.766 -10.344 1 84 21 GLN B N 1
ATOM 860 C CA . GLN B 1 21 ? -8.93 -10.781 -9.5 1 84 21 GLN B CA 1
ATOM 861 C C . GLN B 1 21 ? -8.18 -10.594 -8.18 1 84 21 GLN B C 1
ATOM 863 O O . GLN B 1 21 ? -7.672 -11.562 -7.609 1 84 21 GLN B O 1
ATOM 868 N N . TRP B 1 22 ? -8.133 -9.367 -7.777 1 89.38 22 TRP B N 1
ATOM 869 C CA . TRP B 1 22 ? -7.621 -9.047 -6.445 1 89.38 22 TRP B CA 1
ATOM 870 C C . TRP B 1 22 ? -8.727 -9.164 -5.398 1 89.38 22 TRP B C 1
ATOM 872 O O . TRP B 1 22 ? -9.852 -8.711 -5.621 1 89.38 22 TRP B O 1
ATOM 882 N N . ASP B 1 23 ? -8.406 -9.859 -4.344 1 89.56 23 ASP B N 1
ATOM 883 C CA . A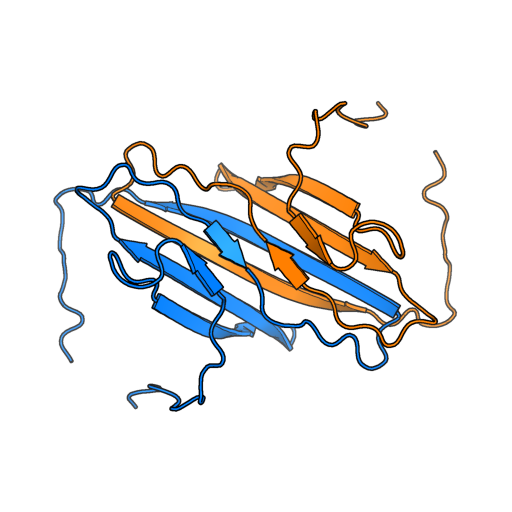SP B 1 23 ? -9.258 -9.852 -3.16 1 89.56 23 ASP B CA 1
ATOM 884 C C . ASP B 1 23 ? -8.766 -8.828 -2.139 1 89.56 23 ASP B C 1
ATOM 886 O O . ASP B 1 23 ? -7.562 -8.625 -1.982 1 89.56 23 ASP B O 1
ATOM 890 N N . GLU B 1 24 ? -9.742 -8.156 -1.469 1 90.5 24 GLU B N 1
ATOM 891 C CA . GLU B 1 24 ? -9.383 -7.152 -0.468 1 90.5 24 GLU B CA 1
ATOM 892 C C . GLU B 1 24 ? -10.07 -7.43 0.863 1 90.5 24 GLU B C 1
ATOM 894 O O . GLU B 1 24 ? -11.266 -7.746 0.896 1 90.5 24 GLU B O 1
ATOM 899 N N . VAL B 1 25 ? -9.312 -7.371 1.936 1 89.75 25 VAL B N 1
ATOM 900 C CA . VAL B 1 25 ? -9.82 -7.379 3.303 1 89.75 25 VAL B CA 1
ATOM 901 C C . VAL B 1 25 ? -9.336 -6.133 4.039 1 89.75 25 VAL B C 1
ATOM 903 O O . VAL B 1 25 ? -8.172 -5.742 3.91 1 89.75 25 VAL B O 1
ATOM 906 N N . SER B 1 26 ? -10.312 -5.461 4.723 1 90.12 26 SER B N 1
ATOM 907 C CA . SER B 1 26 ? -9.938 -4.262 5.469 1 90.12 26 SER B CA 1
ATOM 908 C C . SER B 1 26 ? -10.414 -4.34 6.914 1 90.12 26 SER B C 1
ATOM 910 O O . SER B 1 26 ? -11.391 -5.02 7.219 1 90.12 26 SER B O 1
ATOM 912 N N . GLY B 1 27 ? -9.633 -3.688 7.762 1 92 27 GLY B N 1
ATOM 913 C CA . GLY B 1 27 ? -9.977 -3.609 9.172 1 92 27 GLY B CA 1
ATOM 914 C C . GLY B 1 27 ? -9.055 -2.697 9.961 1 92 27 GLY B C 1
ATOM 915 O O . GLY B 1 27 ? -8.406 -1.816 9.391 1 92 27 GLY B O 1
ATOM 916 N N . LEU B 1 28 ? -9.203 -2.818 11.289 1 93.75 28 LEU B N 1
ATOM 917 C CA . LEU B 1 28 ? -8.312 -2.123 12.219 1 93.75 28 LEU B CA 1
ATOM 918 C C . LEU B 1 28 ? -7.363 -3.104 12.891 1 93.75 28 LEU B C 1
ATOM 920 O O . LEU B 1 28 ? -7.75 -4.227 13.219 1 93.75 28 LEU B O 1
ATOM 924 N N . ASP B 1 29 ? -6.18 -2.602 13.062 1 90.88 29 ASP B N 1
ATOM 925 C CA . ASP B 1 29 ? -5.262 -3.447 13.828 1 90.88 29 ASP B CA 1
ATOM 926 C C . ASP B 1 29 ? -5.379 -3.172 15.32 1 90.88 29 ASP B C 1
ATOM 928 O O . ASP B 1 29 ? -6.27 -2.441 15.758 1 90.88 29 ASP B O 1
ATOM 932 N N . ASP B 1 30 ? -4.539 -3.842 16.172 1 92.5 30 ASP B N 1
ATOM 933 C CA . ASP B 1 30 ? -4.598 -3.76 17.641 1 92.5 30 ASP B CA 1
ATOM 934 C C . ASP B 1 30 ? -4.371 -2.328 18.109 1 92.5 30 ASP B C 1
ATOM 936 O O . ASP B 1 30 ? -4.82 -1.952 19.203 1 92.5 30 ASP B O 1
ATOM 940 N N . GLU B 1 31 ? -3.738 -1.515 17.281 1 92.69 31 GLU B N 1
ATOM 941 C CA . GLU B 1 31 ? -3.453 -0.128 17.641 1 92.69 31 GLU B CA 1
ATOM 942 C C . GLU B 1 31 ? -4.48 0.821 17.031 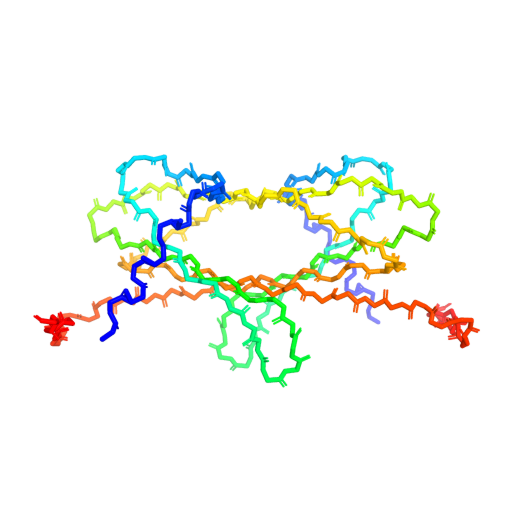1 92.69 31 GLU B C 1
ATOM 944 O O . GLU B 1 31 ? -4.273 2.035 17 1 92.69 31 GLU B O 1
ATOM 949 N N . GLN B 1 32 ? -5.477 0.309 16.422 1 92.12 32 GLN B N 1
ATOM 950 C CA . GLN B 1 32 ? -6.602 1.045 15.859 1 92.12 32 GLN B CA 1
ATOM 951 C C . GLN B 1 32 ? -6.207 1.762 14.57 1 92.12 32 GLN B C 1
ATOM 953 O O . GLN B 1 32 ? -6.812 2.771 14.211 1 92.12 32 GLN B O 1
ATOM 958 N N . ASN B 1 33 ? -5.176 1.218 13.977 1 89.38 33 ASN B N 1
ATOM 959 C CA . ASN B 1 33 ? -4.836 1.724 12.648 1 89.38 33 ASN B CA 1
ATOM 960 C C . ASN B 1 33 ? -5.586 0.975 11.555 1 89.38 33 ASN B C 1
ATOM 962 O O . ASN B 1 33 ? -5.883 -0.213 11.695 1 89.38 33 ASN B O 1
ATOM 966 N N . SER B 1 34 ? -5.836 1.689 10.484 1 90.38 34 SER B N 1
ATOM 967 C CA . SER B 1 34 ? -6.477 1.062 9.336 1 90.38 34 SER B CA 1
ATOM 968 C C . SER B 1 34 ? -5.516 0.125 8.609 1 90.38 34 SER B C 1
ATOM 970 O O . SER B 1 34 ? -4.379 0.496 8.32 1 90.38 34 SER B O 1
ATOM 972 N N . VAL B 1 35 ? -6.051 -1.15 8.328 1 92.62 35 VAL B N 1
ATOM 973 C CA . VAL B 1 35 ? -5.258 -2.145 7.613 1 92.62 35 VAL B CA 1
ATOM 974 C C . VAL B 1 35 ? -6.074 -2.719 6.457 1 92.62 35 VAL B C 1
ATOM 976 O O . VAL B 1 35 ? -7.266 -3.008 6.613 1 92.62 35 VAL B O 1
ATOM 979 N N . ARG B 1 36 ? -5.43 -2.867 5.312 1 92.19 36 ARG B N 1
ATOM 980 C CA . ARG B 1 36 ? -6.035 -3.508 4.148 1 92.19 36 ARG B CA 1
ATOM 981 C C . ARG B 1 36 ? -5.102 -4.555 3.553 1 92.19 36 ARG B C 1
ATOM 983 O O . ARG B 1 36 ? -3.891 -4.34 3.471 1 92.19 36 ARG B O 1
ATOM 990 N N . ILE B 1 37 ? -5.695 -5.668 3.244 1 92.69 37 ILE B N 1
ATOM 991 C CA . ILE B 1 37 ? -4.93 -6.734 2.609 1 92.69 37 ILE B CA 1
ATOM 992 C C . ILE B 1 37 ? -5.488 -7.016 1.217 1 92.69 37 ILE B C 1
ATOM 994 O O . ILE B 1 37 ? -6.684 -7.273 1.062 1 92.69 37 ILE B O 1
ATOM 998 N N . HIS B 1 38 ? -4.555 -6.852 0.279 1 93 38 HIS B N 1
ATOM 999 C CA . HIS B 1 38 ? -4.871 -7.27 -1.082 1 93 38 HIS B CA 1
ATOM 1000 C C . HIS B 1 38 ? -4.152 -8.562 -1.442 1 93 38 HIS B C 1
ATOM 1002 O O . HIS B 1 38 ? -2.949 -8.695 -1.209 1 93 38 HIS B O 1
ATOM 1008 N N . GLU B 1 39 ? -4.961 -9.508 -2.02 1 90.81 39 GLU B N 1
ATOM 1009 C CA . GLU B 1 39 ? -4.375 -10.797 -2.393 1 90.81 39 GLU B CA 1
ATOM 1010 C C . GLU B 1 39 ? -4.754 -11.18 -3.82 1 90.81 39 GLU B C 1
ATOM 1012 O O . GLU B 1 39 ? -5.887 -10.953 -4.25 1 90.81 39 GLU B O 1
ATOM 1017 N N . ILE B 1 40 ? -3.713 -11.75 -4.453 1 87.88 40 ILE B N 1
ATOM 1018 C CA . ILE B 1 40 ? -3.973 -12.242 -5.801 1 87.88 40 ILE B CA 1
ATOM 1019 C C . ILE B 1 40 ? -3.266 -13.578 -6.008 1 87.88 40 ILE B C 1
ATOM 1021 O O . ILE B 1 40 ? -2.125 -13.758 -5.574 1 87.88 40 ILE B O 1
ATOM 1025 N N . CYS B 1 41 ? -3.998 -14.484 -6.551 1 85 41 CYS B N 1
ATOM 1026 C CA . CYS B 1 41 ? -3.482 -15.82 -6.844 1 85 41 CYS B CA 1
ATOM 1027 C C . CYS B 1 41 ? -3.352 -16.031 -8.352 1 85 41 CYS B C 1
ATOM 1029 O O . CYS B 1 41 ? -4.336 -15.93 -9.086 1 85 41 CYS B O 1
ATOM 1031 N N . THR B 1 42 ? -2.143 -16.203 -8.758 1 80.75 42 THR B N 1
ATOM 1032 C CA . THR B 1 42 ? -1.924 -16.312 -10.195 1 80.75 42 THR B CA 1
ATOM 1033 C C . THR B 1 42 ? -0.938 -17.438 -10.492 1 80.75 42 THR B C 1
ATOM 1035 O O . THR B 1 42 ? 0.176 -17.188 -10.961 1 80.75 42 THR B O 1
ATOM 1038 N N . PRO B 1 43 ? -1.274 -18.672 -10.414 1 75.69 43 PRO B N 1
ATOM 1039 C CA . PRO B 1 43 ? -0.343 -19.781 -10.648 1 75.69 43 PRO B CA 1
ATOM 1040 C C . PRO B 1 43 ? 0.159 -19.828 -12.086 1 75.69 43 PRO B C 1
ATOM 1042 O O . PRO B 1 43 ? 1.272 -20.297 -12.344 1 75.69 43 PRO B O 1
ATOM 1045 N N . ASP B 1 44 ? -0.579 -19.328 -13 1 74 44 ASP B N 1
ATOM 1046 C CA . ASP B 1 44 ? -0.235 -19.516 -14.406 1 74 44 ASP B CA 1
ATOM 1047 C C . ASP B 1 44 ? 0.082 -18.172 -15.078 1 74 44 ASP B C 1
ATOM 1049 O O . ASP B 1 44 ? 0.208 -18.109 -16.297 1 74 44 ASP B O 1
ATOM 1053 N N . SER B 1 45 ? 0.17 -17.188 -14.211 1 71 45 SER B N 1
ATOM 1054 C CA . SER B 1 45 ? 0.324 -15.898 -14.875 1 71 45 SER B CA 1
ATOM 1055 C C . SER B 1 45 ? 1.644 -15.234 -14.5 1 71 45 SER B C 1
ATOM 1057 O O . SER B 1 45 ? 2.098 -15.352 -13.359 1 71 45 SER B O 1
ATOM 1059 N N . ALA B 1 46 ? 2.279 -14.75 -15.57 1 66.44 46 ALA B N 1
ATOM 1060 C CA . ALA B 1 46 ? 3.508 -13.992 -15.359 1 66.44 46 ALA B CA 1
ATOM 1061 C C . ALA B 1 46 ? 3.236 -12.492 -15.383 1 66.44 46 ALA B C 1
ATOM 1063 O O . ALA B 1 46 ? 4.164 -11.688 -15.492 1 66.44 46 ALA B O 1
ATOM 1064 N N . ASP B 1 47 ? 2.072 -12.156 -15.172 1 74.31 47 ASP B N 1
ATOM 1065 C CA . ASP B 1 47 ? 1.72 -10.75 -15.352 1 74.31 47 ASP B CA 1
ATOM 1066 C C . ASP B 1 47 ? 2.193 -9.906 -14.172 1 74.31 47 ASP B C 1
ATOM 1068 O O . ASP B 1 47 ? 2.455 -10.438 -13.094 1 74.31 47 ASP B O 1
ATOM 1072 N N . SER B 1 48 ? 2.379 -8.625 -14.547 1 80.12 48 SER B N 1
ATOM 1073 C CA . SER B 1 48 ? 2.707 -7.637 -13.523 1 80.12 48 SER B CA 1
ATOM 1074 C C . SER B 1 48 ? 1.447 -7.027 -12.914 1 80.12 48 SER B C 1
ATOM 1076 O O . SER B 1 48 ? 0.425 -6.902 -13.594 1 80.12 48 SER B O 1
ATOM 1078 N N . TYR B 1 49 ? 1.621 -6.762 -11.656 1 88.06 49 TYR B N 1
ATOM 1079 C CA . TYR B 1 49 ? 0.48 -6.246 -10.914 1 88.06 49 TYR B CA 1
ATOM 1080 C C . TYR B 1 49 ? 0.8 -4.891 -10.297 1 88.06 49 TYR B C 1
ATOM 1082 O O . TYR B 1 49 ? 1.967 -4.566 -10.062 1 88.06 49 TYR B O 1
ATOM 1090 N N . TRP B 1 50 ? -0.294 -4.059 -10.258 1 90.56 50 TRP B N 1
ATOM 1091 C CA . TRP B 1 50 ? -0.148 -2.867 -9.43 1 90.56 50 TRP B CA 1
ATOM 1092 C C . TRP B 1 50 ? -1.455 -2.537 -8.719 1 90.56 50 TRP B C 1
ATOM 1094 O O . TRP B 1 50 ? -2.527 -2.975 -9.141 1 90.56 50 TRP B O 1
ATOM 1104 N N . LEU B 1 51 ? -1.28 -1.823 -7.609 1 92.06 51 LEU B N 1
ATOM 1105 C CA . LEU B 1 51 ? -2.396 -1.325 -6.816 1 92.06 51 LEU B CA 1
ATOM 1106 C C . LEU B 1 51 ? -2.326 0.191 -6.668 1 92.06 51 LEU B C 1
ATOM 1108 O O . LEU B 1 51 ? -1.236 0.758 -6.555 1 92.06 51 LEU B O 1
ATOM 1112 N N . ARG B 1 52 ? -3.486 0.807 -6.691 1 92.5 52 ARG B N 1
ATOM 1113 C CA . ARG B 1 52 ? -3.623 2.217 -6.344 1 92.5 52 ARG B CA 1
ATOM 1114 C C . ARG B 1 52 ? -4.613 2.406 -5.199 1 92.5 52 ARG B C 1
ATOM 1116 O O . ARG B 1 52 ? -5.742 1.912 -5.258 1 92.5 52 ARG B O 1
ATOM 1123 N N . THR B 1 53 ? -4.07 3.119 -4.207 1 91.12 53 THR B N 1
ATOM 1124 C CA . THR B 1 53 ? -4.938 3.363 -3.059 1 91.12 53 THR B CA 1
ATOM 1125 C C . THR B 1 53 ? -6.125 4.234 -3.457 1 91.12 53 THR B C 1
ATOM 1127 O O . THR B 1 53 ? -6.074 4.941 -4.469 1 91.12 53 THR B O 1
ATOM 1130 N N . ARG B 1 54 ? -7.113 4.098 -2.621 1 87.88 54 ARG B N 1
ATOM 1131 C CA . ARG B 1 54 ? -8.125 5.141 -2.707 1 87.88 54 ARG B CA 1
ATOM 1132 C C . ARG B 1 54 ? -7.59 6.473 -2.188 1 87.88 54 ARG B C 1
ATOM 1134 O O . ARG B 1 54 ? -6.441 6.555 -1.748 1 87.88 54 ARG B O 1
ATOM 1141 N N . TRP B 1 55 ? -8.508 7.438 -2.328 1 87.94 55 TRP B N 1
ATOM 1142 C CA . TRP B 1 55 ? -8.148 8.695 -1.69 1 87.94 55 TRP B CA 1
ATOM 1143 C C . TRP B 1 55 ? -7.949 8.508 -0.19 1 87.94 55 TRP B C 1
ATOM 1145 O O . TRP B 1 55 ? -8.789 7.906 0.482 1 87.94 55 TRP B O 1
ATOM 1155 N N . ILE B 1 56 ? -6.777 9.039 0.312 1 85.75 56 ILE B N 1
ATOM 1156 C CA . ILE B 1 56 ? -6.445 8.906 1.726 1 85.75 56 ILE B CA 1
ATOM 1157 C C . ILE B 1 56 ? -6.746 10.219 2.447 1 85.75 56 ILE B C 1
ATOM 1159 O O . ILE B 1 56 ? -6.059 11.227 2.24 1 85.75 56 ILE B O 1
ATOM 1163 N N . PRO B 1 57 ? -7.734 10.094 3.281 1 77.38 57 PRO B N 1
ATOM 1164 C CA . PRO B 1 57 ? -8.078 11.32 4.016 1 77.38 57 PRO B CA 1
ATOM 1165 C C . PRO B 1 57 ? -7.117 11.609 5.164 1 77.38 57 PRO B C 1
ATOM 1167 O O . PRO B 1 57 ? -6.695 10.688 5.867 1 77.38 57 PRO B O 1
ATOM 1170 N N . ARG B 1 58 ? -6.641 12.797 5.391 1 75.44 58 ARG B N 1
ATOM 1171 C CA . ARG B 1 58 ? -5.742 13.148 6.488 1 75.44 58 ARG B CA 1
ATOM 1172 C C . ARG B 1 58 ? -6.523 13.594 7.715 1 75.44 58 ARG B C 1
ATOM 1174 O O . ARG B 1 58 ? -6.016 13.539 8.836 1 75.44 58 ARG B O 1
ATOM 1181 N N . GLY B 1 59 ? -7.785 13.938 7.457 1 75.25 59 GLY B N 1
ATOM 1182 C CA . GLY B 1 59 ? -8.492 14.539 8.578 1 75.25 59 GLY B CA 1
ATOM 1183 C C . GLY B 1 59 ? -7.707 15.648 9.25 1 75.25 59 GLY B C 1
ATOM 1184 O O . GLY B 1 59 ? -7.266 16.594 8.594 1 75.25 59 GLY B O 1
ATOM 1185 N N . ALA B 1 60 ? -7.48 15.5 10.602 1 77 60 ALA B N 1
ATOM 1186 C CA . ALA B 1 60 ? -6.762 16.5 11.391 1 77 60 ALA B CA 1
ATOM 1187 C C . ALA B 1 60 ? -5.289 16.109 11.539 1 77 60 ALA B C 1
ATOM 1189 O O . ALA B 1 60 ? -4.52 16.828 12.188 1 77 60 ALA B O 1
ATOM 1190 N N . ALA B 1 61 ? -4.914 15.148 10.883 1 82.31 61 ALA B N 1
ATOM 1191 C CA . ALA B 1 61 ? -3.549 14.656 11.062 1 82.31 61 ALA B CA 1
ATOM 1192 C C . ALA B 1 61 ? -2.543 15.555 10.344 1 82.31 61 ALA B C 1
ATOM 1194 O O . ALA B 1 61 ? -2.848 16.109 9.289 1 82.31 61 ALA B O 1
ATOM 1195 N N . THR B 1 62 ? -1.408 15.617 10.891 1 84.75 62 THR B N 1
ATOM 1196 C CA . THR B 1 62 ? -0.336 16.406 10.281 1 84.75 62 THR B CA 1
ATOM 1197 C C . THR B 1 62 ? 0.588 15.508 9.461 1 84.75 62 THR B C 1
ATOM 1199 O O . THR B 1 62 ? 1.254 15.969 8.539 1 84.75 62 THR B O 1
ATOM 1202 N N . THR B 1 63 ? 0.667 14.234 9.922 1 88.5 63 THR B N 1
ATOM 1203 C CA . THR B 1 63 ? 1.525 13.297 9.211 1 88.5 63 THR B CA 1
ATOM 1204 C C . THR B 1 63 ? 0.777 11.992 8.914 1 88.5 63 THR B C 1
ATOM 1206 O O . THR B 1 63 ? 0.037 11.492 9.766 1 88.5 63 THR B O 1
ATOM 1209 N N . LEU B 1 64 ? 0.952 11.578 7.711 1 89.62 64 LEU B N 1
ATOM 1210 C CA . LEU B 1 64 ? 0.401 10.289 7.305 1 89.62 64 LEU B CA 1
ATOM 1211 C C . LEU B 1 64 ? 1.514 9.305 6.953 1 89.62 64 LEU B C 1
ATOM 1213 O O . LEU B 1 64 ? 2.426 9.641 6.191 1 89.62 64 LEU B O 1
ATOM 1217 N N . TYR B 1 65 ? 1.442 8.125 7.613 1 92 65 TYR B N 1
ATOM 1218 C CA . TYR B 1 65 ? 2.328 7.016 7.289 1 92 65 TYR B CA 1
ATOM 1219 C C . TYR B 1 65 ? 1.559 5.883 6.621 1 92 65 TYR B C 1
ATOM 1221 O O . TYR B 1 65 ? 0.504 5.465 7.109 1 92 65 TYR B O 1
ATOM 1229 N N . VAL B 1 66 ? 2.07 5.484 5.504 1 93.25 66 VAL B N 1
ATOM 1230 C CA . VAL B 1 66 ? 1.53 4.316 4.816 1 93.25 66 VAL B CA 1
ATOM 1231 C C . VAL B 1 66 ? 2.602 3.23 4.723 1 93.25 66 VAL B C 1
ATOM 1233 O O . VAL B 1 66 ? 3.602 3.396 4.02 1 93.25 66 VAL B O 1
ATOM 1236 N N . GLU B 1 67 ? 2.381 2.145 5.387 1 93.56 67 GLU B N 1
ATOM 1237 C CA . GLU B 1 67 ? 3.283 0.997 5.34 1 93.56 67 GLU B CA 1
ATOM 1238 C C . GLU B 1 67 ? 2.744 -0.091 4.414 1 93.56 67 GLU B C 1
ATOM 1240 O O . GLU B 1 67 ? 1.603 -0.53 4.562 1 93.56 67 GLU B O 1
ATOM 1245 N N . ILE B 1 68 ? 3.574 -0.487 3.52 1 93.5 68 ILE B N 1
ATOM 1246 C CA . ILE B 1 68 ? 3.182 -1.518 2.564 1 93.5 68 ILE B CA 1
ATOM 1247 C C . ILE B 1 68 ? 4.125 -2.711 2.676 1 93.5 68 ILE B C 1
ATOM 1249 O O . ILE B 1 68 ? 5.348 -2.557 2.576 1 93.5 68 ILE B O 1
ATOM 1253 N N . ARG B 1 69 ? 3.594 -3.855 2.928 1 93.81 69 ARG B N 1
ATOM 1254 C CA . ARG B 1 69 ? 4.34 -5.105 3.023 1 93.81 69 ARG B CA 1
ATOM 1255 C C . ARG B 1 69 ? 3.938 -6.07 1.913 1 93.81 69 ARG B C 1
ATOM 1257 O O . ARG B 1 69 ? 2.748 -6.289 1.675 1 93.81 69 ARG B O 1
ATOM 1264 N N . PHE B 1 70 ? 4.945 -6.543 1.28 1 91.38 70 PHE B N 1
ATOM 1265 C CA . PHE B 1 70 ? 4.711 -7.516 0.221 1 91.38 70 PHE B CA 1
ATOM 1266 C C . PHE B 1 70 ? 5.129 -8.914 0.667 1 91.38 70 PHE B C 1
ATOM 1268 O O . PHE B 1 70 ? 6.262 -9.109 1.114 1 91.38 70 PHE B O 1
ATOM 1275 N N . VAL B 1 71 ? 4.258 -9.82 0.549 1 89.56 71 VAL B N 1
ATOM 1276 C CA . VAL B 1 71 ? 4.547 -11.211 0.877 1 89.56 71 VAL B CA 1
ATOM 1277 C C . VAL B 1 71 ? 4.211 -12.102 -0.316 1 89.56 71 VAL B C 1
ATOM 1279 O O . VAL B 1 71 ? 3.119 -12.016 -0.879 1 89.56 71 VAL B O 1
ATOM 1282 N N . GLN B 1 72 ? 5.215 -12.891 -0.656 1 87.06 72 GLN B N 1
ATOM 1283 C CA . GLN B 1 72 ? 5 -13.875 -1.713 1 87.06 72 GLN B CA 1
ATOM 1284 C C . GLN B 1 72 ? 4.938 -15.289 -1.145 1 87.06 72 GLN B C 1
ATOM 1286 O O . GLN B 1 72 ? 5.695 -15.625 -0.231 1 87.06 72 GLN B O 1
ATOM 1291 N N . SER B 1 73 ? 3.949 -15.938 -1.695 1 84.75 73 SER B N 1
ATOM 1292 C CA . SER B 1 73 ? 3.83 -17.344 -1.29 1 84.75 73 SER B CA 1
ATOM 1293 C C . SER B 1 73 ? 3.791 -18.266 -2.502 1 84.75 73 SER B C 1
ATOM 1295 O O . SER B 1 73 ? 3.473 -17.828 -3.611 1 84.75 73 SER B O 1
ATOM 1297 N N . HIS B 1 74 ? 4.535 -19.344 -2.205 1 78.56 74 HIS B N 1
ATOM 1298 C CA . HIS B 1 74 ? 4.504 -20.391 -3.234 1 78.56 74 HIS B CA 1
ATOM 1299 C C . HIS B 1 74 ? 3.605 -21.547 -2.82 1 78.56 74 HIS B C 1
ATOM 1301 O O . HIS B 1 74 ? 3.564 -21.922 -1.645 1 78.56 74 HIS B O 1
ATOM 1307 N N . ALA B 1 75 ? 2.59 -21.578 -3.469 1 58.47 75 ALA B N 1
ATOM 1308 C CA . ALA B 1 75 ? 1.855 -22.812 -3.215 1 58.47 75 ALA B CA 1
ATOM 1309 C C . ALA B 1 75 ? 2.783 -24.031 -3.26 1 58.47 75 ALA B C 1
ATOM 1311 O O . ALA B 1 75 ? 3.418 -24.297 -4.285 1 58.47 75 ALA B O 1
ATOM 1312 N N . ASP B 1 76 ? 3.52 -24.297 -2.316 1 50.12 76 ASP B N 1
ATOM 1313 C CA . ASP B 1 76 ? 3.773 -25.719 -2.457 1 50.12 76 ASP B CA 1
ATOM 1314 C C . ASP B 1 76 ? 2.529 -26.453 -2.961 1 50.12 76 ASP B C 1
ATOM 1316 O O . ASP B 1 76 ? 1.411 -25.953 -2.826 1 50.12 76 ASP B O 1
ATOM 1320 N N . THR B 1 77 ? 2.543 -27.594 -3.82 1 41.31 77 THR B N 1
ATOM 1321 C CA . THR B 1 77 ? 1.56 -28.672 -3.902 1 41.31 77 THR B CA 1
ATOM 1322 C C . THR B 1 77 ? 0.792 -28.797 -2.59 1 41.31 77 THR B C 1
ATOM 1324 O O . THR B 1 77 ? 0.062 -29.781 -2.385 1 41.31 77 THR B O 1
ATOM 1327 N N . GLN B 1 78 ? 1.149 -28.484 -1.464 1 42.06 78 GLN B N 1
ATOM 1328 C CA . GLN B 1 78 ? 0.323 -29.125 -0.443 1 42.06 78 GLN B CA 1
ATOM 1329 C C . GLN B 1 78 ? -1.112 -28.609 -0.498 1 42.06 78 GLN B C 1
ATOM 1331 O O . GLN B 1 78 ? -1.392 -27.594 -1.15 1 42.06 78 GLN B O 1
ATOM 1336 N N . THR B 1 79 ? -2.188 -28.656 0.919 1 39.03 79 THR B N 1
ATOM 1337 C CA . THR B 1 79 ? -3.623 -28.859 1.078 1 39.03 79 THR B CA 1
ATOM 1338 C C . THR B 1 79 ? -4.383 -27.562 0.836 1 39.03 79 THR B C 1
ATOM 1340 O O . THR B 1 79 ? -4.18 -26.578 1.549 1 39.03 79 THR B O 1
ATOM 1343 N N . ARG B 1 80 ? -4.629 -27.016 -0.25 1 37.75 80 ARG B N 1
ATOM 1344 C CA . ARG B 1 80 ? -5.801 -26.234 -0.625 1 37.75 80 ARG B CA 1
ATOM 1345 C C . ARG B 1 80 ? -6.969 -26.5 0.319 1 37.75 80 ARG B C 1
ATOM 1347 O O . ARG B 1 80 ? -7.652 -27.516 0.191 1 37.75 80 ARG B O 1
ATOM 1354 N N . ARG B 1 81 ? -6.852 -26.391 1.726 1 36.59 81 ARG B N 1
ATOM 1355 C CA . ARG B 1 81 ? -8.18 -26.625 2.283 1 36.59 81 ARG B CA 1
ATOM 1356 C C . ARG B 1 81 ? -9.133 -25.484 1.922 1 36.59 81 ARG B C 1
ATOM 1358 O O . ARG B 1 81 ? -8.805 -24.312 2.105 1 36.59 81 ARG B O 1
ATOM 1365 N N . PRO B 1 82 ? -10.086 -25.688 1 1 37.22 82 PRO B N 1
ATOM 1366 C CA . PRO B 1 82 ? -11.211 -24.797 0.692 1 37.22 82 PRO B CA 1
ATOM 1367 C C . PRO B 1 82 ? -11.758 -24.094 1.928 1 37.22 82 PRO B C 1
ATOM 1369 O O . PRO B 1 82 ? -11.812 -24.672 3.01 1 37.22 82 PRO B O 1
ATOM 1372 N N . ILE B 1 83 ? -11.516 -22.828 2.066 1 34.03 83 ILE B N 1
ATOM 1373 C CA . ILE B 1 83 ? -12.375 -22.203 3.066 1 34.03 83 ILE B CA 1
ATOM 1374 C C . ILE B 1 83 ? -13.789 -22.75 2.953 1 34.03 83 ILE B C 1
ATOM 1376 O O . ILE B 1 83 ? -14.453 -22.578 1.929 1 34.03 83 ILE B O 1
ATOM 1380 N N . THR B 1 84 ? -14.023 -23.938 3.389 1 29.94 84 THR B N 1
ATOM 1381 C CA . THR B 1 84 ? -15.352 -24.531 3.521 1 29.94 84 THR B CA 1
ATOM 1382 C C . THR B 1 84 ? -16.281 -23.594 4.293 1 29.94 84 THR B C 1
ATOM 1384 O O . THR B 1 84 ? -15.992 -23.219 5.43 1 29.94 84 THR B O 1
ATOM 1387 N N . GLY B 1 85 ? -16.719 -22.391 3.666 1 23.5 85 GLY B N 1
ATOM 1388 C CA . GLY B 1 85 ? -18.078 -22.203 4.121 1 23.5 85 GLY B CA 1
ATOM 1389 C C . GLY B 1 85 ? -19.031 -23.266 3.602 1 23.5 85 GLY B C 1
ATOM 1390 O O . GLY B 1 85 ? -18.734 -23.938 2.613 1 23.5 85 GLY B O 1
#

Organism: Champsocephalus gunnari (NCBI:txid52237)

pLDDT: mean 74.2, std 22.28, range [23.31, 93.81]

Radius of gyration: 17.79 Å; Cα contacts (8 Å, |Δi|>4): 297; chains: 2; bounding box: 48×52×36 Å

InterPro domains:
  IPR001090 Ephrin, ligand binding domain [PF01404] (1-76)
  IPR001090 Ephrin, ligand binding domain [PS51550] (1-85)
  IPR001090 Ephrin, ligand binding domain [SM00615] (1-85)
  IPR008979 Galactose-binding-like domain superfamily [SSF49785] (1-71)

Nearest PDB structures (foldseek):
  7f25-assembly1_B  TM=5.491E-01  e=1.412E+00  Salmonella enterica subsp. enterica serovar Typhimurium str. LT2
  7f25-assembly1_B  TM=5.469E-01  e=1.415E+00  Salmonella enterica subsp. enterica serovar Typhimurium str. LT2

Sequence (170 aa):
MNTKLETSDLRWTTHPAEDPQWDEVSGLDDEQNSVRIHEICTPDSADSYWLRTRWIPRGAATTLYVEIRFVQSHADTQTRRPITGMNTKLETSDLRWTTHPAEDPQWDEVSGLDDEQNSVRIHEICTPDSADSYWLRTRWIPRGAATTLYVEIRFVQSHADTQTRRPITG

Foldseek 3Di:
DPPPPPPVPPDWCKVPPVPPHWDKDWDADPVRDIDMDIDTDDPPDPDDMDTGDDDDDQVVHPDDDDDDDDDDDDPDPDDPPPPPD/DPPPPPPPCPDWCKVPPVPPHWDKDWDADPVRDIDMDIDTDDPPDPDDMDTGDDDDDQVVHPDDDDDDDDDDDDPDPDDPPPPPD

Solvent-accessible surface area (backbone atoms only — not comparable to full-atom values): 10133 Å² total; per-residue (Å²): 135,76,83,70,73,77,57,84,54,84,55,59,51,47,39,50,77,65,75,63,54,72,44,76,47,74,50,64,47,99,84,70,29,46,33,37,37,39,34,37,66,36,80,87,52,86,62,66,26,34,45,24,54,47,80,41,79,50,77,86,28,24,32,41,39,37,39,38,35,42,42,77,36,60,70,61,89,68,87,79,69,68,82,74,122,136,77,82,71,69,79,56,80,61,85,52,57,51,48,39,50,77,65,74,62,53,72,44,78,48,75,49,66,47,100,83,68,29,46,33,36,37,38,34,35,66,36,80,88,51,86,62,66,26,35,46,25,55,47,79,41,79,50,80,85,29,24,31,42,39,39,39,37,36,43,45,75,35,59,69,59,90,68,87,79,70,68,82,76,121

Secondary structure (DSSP, 8-state):
----------PPEEESSSSSPPEEEEEE-TTS-EEEEEEEE-TT----BEEE---B--TT-SEEEEEEEEEEE---SS-------/----------PPEEESSSSSPPEEEEEE-TTS-EEEEEEEE-TT----BEEE---B--TT-SEEEEEEEEEEE---SS-------